Protein AF-A0A8S8YSS6-F1 (afdb_monomer_lite)

Foldseek 3Di:
DPPPDDLVVVCVVVVHPDDDDDDPVNVVVVVCDDDDDPDPDDPPCVPPVDGPVDPDDPVNVVVVVVVVVVVVVVVVVD

Radius of gyration: 18.1 Å; chains: 1; bounding box: 53×28×38 Å

Secondary structure (DSSP, 8-state):
--TT--HHHHHHHHT-S------HHHHHHHHH-TTT--------HHHH---TTS---HHHHHHHHHHHHHHHHHHHT-

pLDDT: mean 86.71, std 11.78, range [48.81, 97.19]

Sequence (78 aa):
MAYGKTNDEICQAIGADW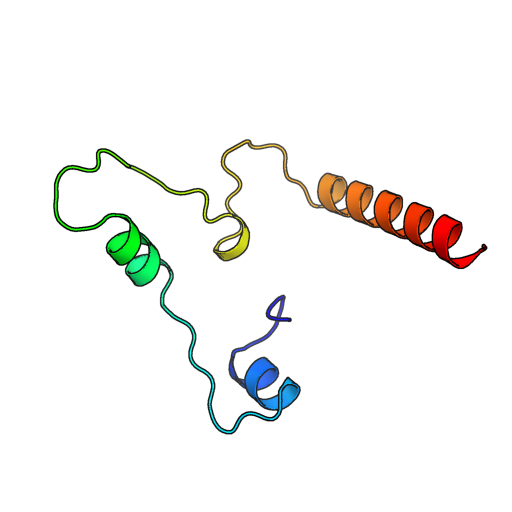LIYQDLGDLVDACTGTSGSQIEEFDCSCFNGIYVTGGITEEYLSRISRTRSDSGKEQASV

Structure (mmCIF, N/CA/C/O backbone):
data_AF-A0A8S8YSS6-F1
#
_entry.id   AF-A0A8S8YSS6-F1
#
loop_
_atom_site.group_PDB
_atom_site.id
_atom_site.type_symbol
_atom_site.label_atom_id
_atom_site.label_alt_id
_atom_site.label_comp_id
_atom_site.label_asym_id
_atom_site.label_entity_id
_atom_site.label_seq_id
_atom_site.pdbx_PDB_ins_code
_atom_site.Cartn_x
_atom_site.Cartn_y
_atom_site.Cartn_z
_atom_site.occupancy
_atom_site.B_iso_or_equiv
_atom_site.auth_seq_id
_atom_site.auth_comp_id
_atom_site.auth_asym_id
_atom_site.auth_atom_id
_atom_site.pdbx_PDB_model_num
ATOM 1 N N . MET A 1 1 ? -8.840 -1.792 -2.202 1.00 76.25 1 MET A N 1
ATOM 2 C CA . MET A 1 1 ? -8.863 -2.678 -3.388 1.00 76.25 1 MET A CA 1
ATOM 3 C C . MET A 1 1 ? -7.826 -3.791 -3.293 1.00 76.25 1 MET A C 1
ATOM 5 O O . MET A 1 1 ? -8.235 -4.926 -3.466 1.00 76.25 1 MET A O 1
ATOM 9 N N . ALA A 1 2 ? -6.556 -3.498 -2.973 1.00 91.00 2 ALA A N 1
ATOM 10 C CA . ALA A 1 2 ? -5.473 -4.494 -2.929 1.00 91.00 2 ALA A CA 1
ATOM 11 C C . ALA A 1 2 ? -5.359 -5.331 -1.634 1.00 91.00 2 ALA A C 1
ATOM 13 O O . ALA A 1 2 ? -4.652 -6.331 -1.611 1.00 91.00 2 ALA A O 1
ATOM 14 N N . TYR A 1 3 ? -6.045 -4.945 -0.552 1.00 92.19 3 TYR A N 1
ATOM 15 C CA . TYR A 1 3 ? -5.980 -5.671 0.721 1.00 92.19 3 TYR A CA 1
ATOM 16 C C . TYR A 1 3 ? -6.395 -7.140 0.563 1.00 92.19 3 TYR A C 1
ATOM 18 O O . TYR A 1 3 ? -7.504 -7.415 0.098 1.00 92.19 3 TYR A O 1
ATOM 26 N N . GLY A 1 4 ? -5.507 -8.053 0.969 1.00 92.88 4 GLY A N 1
ATOM 27 C CA . GLY A 1 4 ? -5.737 -9.498 0.937 1.00 92.88 4 GLY A CA 1
ATOM 28 C C . GLY A 1 4 ? -5.870 -10.089 -0.467 1.00 92.88 4 GLY A C 1
ATOM 29 O O . GLY A 1 4 ? -6.433 -11.171 -0.595 1.00 92.88 4 GLY A O 1
ATOM 30 N N . LYS A 1 5 ? -5.410 -9.380 -1.505 1.00 96.00 5 LYS A N 1
ATOM 31 C CA . LYS A 1 5 ? -5.515 -9.816 -2.899 1.00 96.00 5 LYS A CA 1
ATOM 32 C C . LYS A 1 5 ? -4.164 -9.843 -3.589 1.00 96.00 5 LYS A C 1
ATOM 34 O O . LYS A 1 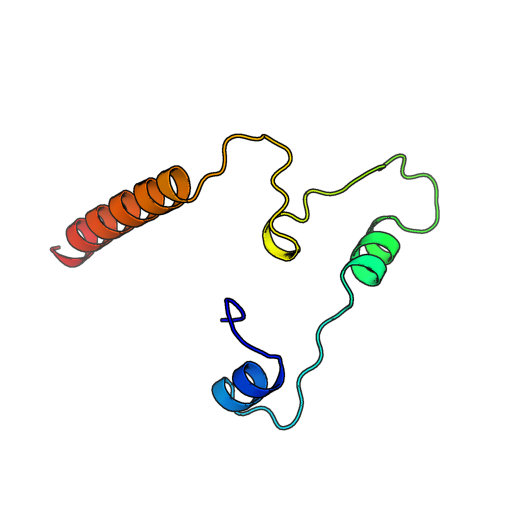5 ? -3.289 -9.022 -3.328 1.00 96.00 5 LYS A O 1
ATOM 39 N N . THR A 1 6 ? -4.044 -10.773 -4.516 1.00 96.31 6 THR A N 1
ATOM 40 C CA . THR A 1 6 ? -2.954 -10.865 -5.482 1.00 96.31 6 THR A CA 1
ATOM 41 C C . THR A 1 6 ? -3.141 -9.855 -6.618 1.00 96.31 6 THR A C 1
ATOM 43 O O . THR A 1 6 ? -4.239 -9.343 -6.848 1.00 96.31 6 THR A O 1
ATOM 46 N N . ASN A 1 7 ? -2.066 -9.577 -7.360 1.00 94.75 7 ASN A N 1
ATOM 47 C CA . ASN A 1 7 ? -2.107 -8.686 -8.523 1.00 94.75 7 ASN A CA 1
ATOM 48 C C . ASN A 1 7 ? -3.132 -9.152 -9.576 1.00 94.75 7 ASN A C 1
ATOM 50 O O . ASN A 1 7 ? -3.880 -8.333 -10.104 1.00 94.75 7 ASN A O 1
ATOM 54 N N . ASP A 1 8 ? -3.221 -10.463 -9.813 1.00 96.31 8 ASP A N 1
ATOM 55 C CA . ASP A 1 8 ? -4.140 -11.056 -10.792 1.00 96.31 8 ASP A CA 1
ATOM 56 C C . ASP A 1 8 ? -5.607 -10.869 -10.387 1.00 96.31 8 ASP A C 1
ATOM 58 O O . ASP A 1 8 ? -6.429 -10.445 -11.201 1.00 96.31 8 ASP A O 1
ATOM 62 N N . GLU A 1 9 ? -5.939 -11.097 -9.110 1.00 97.00 9 GLU A N 1
ATOM 63 C CA . GLU A 1 9 ? -7.291 -10.863 -8.583 1.00 97.00 9 GLU A CA 1
ATOM 64 C C . GLU A 1 9 ? -7.704 -9.393 -8.705 1.00 97.00 9 GLU A C 1
ATOM 66 O O . GLU A 1 9 ? -8.872 -9.088 -8.955 1.00 97.00 9 GLU A O 1
ATOM 71 N N . ILE A 1 10 ? -6.757 -8.467 -8.532 1.00 96.88 10 ILE A N 1
ATOM 72 C CA . ILE A 1 10 ? -7.012 -7.035 -8.704 1.00 96.88 10 ILE A CA 1
ATOM 73 C C . ILE A 1 10 ? -7.208 -6.709 -10.186 1.00 96.88 10 ILE A C 1
ATOM 75 O O . ILE A 1 10 ? -8.189 -6.046 -10.518 1.00 96.88 10 ILE A O 1
ATOM 79 N N . CYS A 1 11 ? -6.324 -7.194 -11.062 1.00 97.19 11 CYS A N 1
ATOM 80 C CA . CYS A 1 11 ? -6.385 -6.991 -12.510 1.00 97.19 11 CYS A CA 1
ATOM 81 C C . CYS A 1 11 ? -7.734 -7.449 -13.077 1.00 97.19 11 CYS A C 1
ATOM 83 O O . CYS A 1 11 ? -8.416 -6.694 -13.774 1.00 97.19 11 CYS A O 1
ATOM 85 N N . GLN A 1 12 ? -8.173 -8.648 -12.684 1.00 96.94 12 GLN A N 1
ATOM 86 C CA . GLN A 1 12 ? -9.468 -9.190 -13.072 1.00 96.94 12 GLN A CA 1
ATOM 87 C C . GLN A 1 12 ? -10.629 -8.362 -12.506 1.00 96.94 12 GLN A C 1
ATOM 89 O O . GLN A 1 12 ? -11.581 -8.071 -13.228 1.00 96.94 12 GLN A O 1
ATOM 94 N N . ALA A 1 13 ? -10.558 -7.949 -11.235 1.00 96.25 13 ALA A N 1
ATOM 95 C CA . ALA A 1 13 ? -11.624 -7.174 -10.599 1.00 96.25 13 ALA A CA 1
ATOM 96 C C . ALA A 1 13 ? -11.842 -5.794 -11.240 1.00 96.25 13 ALA A C 1
ATOM 98 O O . ALA A 1 13 ? -12.960 -5.282 -11.196 1.00 96.25 13 ALA A O 1
ATOM 99 N N . ILE A 1 14 ? -10.798 -5.192 -11.818 1.00 96.25 14 ILE A N 1
ATOM 100 C CA . ILE A 1 14 ? -10.894 -3.904 -12.523 1.00 96.25 14 ILE A CA 1
ATOM 101 C C . ILE A 1 14 ? -11.109 -4.054 -14.036 1.00 96.25 14 ILE A C 1
ATOM 103 O O . ILE A 1 14 ? -11.319 -3.050 -14.710 1.00 96.25 14 ILE A O 1
ATOM 107 N N . GLY A 1 15 ? -11.076 -5.282 -14.568 1.00 96.31 15 GLY A N 1
ATOM 108 C CA . GLY A 1 15 ? -11.253 -5.562 -15.996 1.00 96.31 15 GLY A CA 1
ATOM 109 C C . GLY A 1 15 ? -10.085 -5.103 -16.872 1.00 96.31 15 GLY A C 1
ATOM 110 O O . GLY A 1 15 ? -10.304 -4.749 -18.027 1.00 96.31 15 GLY A O 1
ATOM 111 N N . ALA A 1 16 ? -8.868 -5.063 -16.325 1.00 97.06 16 ALA A N 1
ATOM 112 C CA . ALA A 1 16 ? -7.672 -4.699 -17.078 1.00 97.06 16 ALA A CA 1
ATOM 113 C C . ALA A 1 16 ? -7.037 -5.933 -17.735 1.00 97.06 16 ALA A C 1
ATOM 115 O O . ALA A 1 16 ? -7.024 -7.015 -17.148 1.00 97.06 16 ALA A O 1
ATOM 116 N N . ASP A 1 17 ? -6.455 -5.748 -18.922 1.00 96.69 17 ASP A N 1
ATOM 117 C CA . ASP A 1 17 ? -5.664 -6.784 -19.601 1.00 96.69 17 ASP A CA 1
ATOM 118 C C . ASP A 1 17 ? -4.315 -7.028 -18.910 1.00 96.69 17 ASP A C 1
ATOM 120 O O . ASP A 1 17 ? -3.769 -8.129 -18.955 1.00 96.69 17 ASP A O 1
ATOM 124 N N . TRP A 1 18 ? -3.765 -5.991 -18.270 1.00 96.06 18 TRP A N 1
ATOM 125 C CA . TRP A 1 18 ? -2.521 -6.074 -17.520 1.00 96.06 18 TRP A CA 1
ATOM 126 C C . TRP A 1 18 ? -2.470 -5.029 -16.402 1.00 96.06 18 TRP A C 1
ATOM 128 O O . TRP A 1 18 ? -2.968 -3.911 -16.551 1.00 96.06 18 TRP A O 1
ATOM 138 N N . LEU A 1 19 ? -1.837 -5.397 -15.288 1.00 96.69 19 LEU A N 1
ATOM 139 C CA . LEU A 1 19 ? -1.641 -4.555 -14.114 1.00 96.69 19 LEU A CA 1
ATOM 140 C C . LEU A 1 19 ? -0.209 -4.715 -13.607 1.00 96.69 19 LEU A C 1
ATOM 142 O O . LEU A 1 19 ? 0.277 -5.835 -13.439 1.00 96.69 19 LEU A O 1
ATOM 146 N N . ILE A 1 20 ? 0.437 -3.589 -13.321 1.00 96.06 20 ILE A N 1
ATOM 147 C CA . ILE A 1 20 ? 1.757 -3.525 -12.700 1.00 96.06 20 ILE A CA 1
ATOM 148 C C . ILE A 1 20 ? 1.718 -2.549 -11.524 1.00 96.06 20 ILE A C 1
ATOM 150 O O . ILE A 1 20 ? 1.107 -1.482 -11.610 1.00 96.06 20 ILE A O 1
ATOM 154 N N . TYR A 1 21 ? 2.386 -2.921 -10.436 1.00 95.88 21 TYR A N 1
ATOM 155 C CA . TYR A 1 21 ? 2.687 -2.038 -9.315 1.00 95.88 21 TYR A CA 1
ATOM 156 C C . TYR A 1 21 ? 4.173 -1.680 -9.340 1.00 95.88 21 TYR A C 1
ATOM 158 O O . TYR A 1 21 ? 5.002 -2.511 -9.706 1.00 95.88 21 TYR A O 1
ATOM 166 N N . GLN A 1 22 ? 4.499 -0.448 -8.951 1.00 96.25 22 GLN A N 1
ATOM 167 C CA . GLN A 1 22 ? 5.881 -0.049 -8.687 1.00 96.25 22 GLN A CA 1
ATOM 168 C C . GLN A 1 22 ? 6.390 -0.760 -7.427 1.00 96.25 22 GLN A C 1
ATOM 170 O O . GLN A 1 22 ? 5.622 -0.949 -6.479 1.00 96.25 22 GLN A O 1
ATOM 175 N N . ASP A 1 23 ? 7.671 -1.127 -7.407 1.00 95.56 23 ASP A N 1
ATOM 176 C CA . ASP A 1 23 ? 8.308 -1.633 -6.195 1.00 95.56 23 ASP A CA 1
ATOM 177 C C . ASP A 1 23 ? 8.426 -0.525 -5.135 1.00 95.56 23 ASP A C 1
ATOM 179 O O . ASP A 1 23 ? 8.667 0.644 -5.449 1.00 95.56 23 ASP A O 1
ATOM 183 N N . LEU A 1 24 ? 8.234 -0.880 -3.863 1.00 94.25 24 LEU A N 1
ATOM 184 C CA . LEU A 1 24 ? 8.301 0.097 -2.776 1.00 94.25 24 LEU A CA 1
ATOM 185 C C . LEU A 1 24 ? 9.717 0.671 -2.611 1.00 94.25 24 LEU A C 1
ATOM 187 O O . LEU A 1 24 ? 9.847 1.854 -2.311 1.00 94.25 24 LEU A O 1
ATOM 191 N N . GLY A 1 25 ? 10.758 -0.135 -2.825 1.00 92.12 25 GLY A N 1
ATOM 192 C CA . GLY A 1 25 ? 12.149 0.314 -2.816 1.00 92.12 25 GLY A CA 1
ATOM 193 C C . GLY A 1 25 ? 12.418 1.305 -3.941 1.00 92.12 25 GLY A C 1
ATOM 194 O O . GLY A 1 25 ? 12.907 2.399 -3.678 1.00 92.12 25 GLY A O 1
ATOM 195 N N . ASP A 1 26 ? 11.973 0.992 -5.161 1.00 93.06 26 ASP A N 1
ATOM 196 C CA . ASP A 1 26 ? 12.087 1.909 -6.304 1.00 93.06 26 ASP A CA 1
ATOM 197 C C . ASP A 1 26 ? 11.358 3.238 -6.052 1.00 93.06 26 ASP A C 1
ATOM 199 O O . ASP A 1 26 ? 11.820 4.300 -6.474 1.00 93.06 26 ASP A O 1
ATOM 203 N N . LEU A 1 27 ? 10.206 3.203 -5.370 1.00 93.12 27 LEU A N 1
ATOM 204 C CA . LEU A 1 27 ? 9.479 4.409 -4.974 1.00 93.12 27 LEU A CA 1
ATOM 205 C C . LEU A 1 27 ? 10.273 5.233 -3.951 1.00 93.12 27 LEU A C 1
ATOM 207 O O . LEU A 1 27 ? 10.391 6.448 -4.113 1.00 93.12 27 LEU A O 1
ATOM 211 N N . VAL A 1 28 ? 10.828 4.588 -2.921 1.00 91.00 28 VAL A N 1
ATOM 212 C CA . VAL A 1 28 ? 11.664 5.249 -1.907 1.00 91.00 28 VAL A CA 1
ATOM 213 C C . VAL A 1 28 ? 12.899 5.869 -2.554 1.00 91.00 28 VAL A C 1
ATOM 215 O O . VAL A 1 28 ? 13.172 7.045 -2.320 1.00 91.00 28 VAL A O 1
ATOM 218 N N . ASP A 1 29 ? 13.601 5.139 -3.415 1.00 89.94 29 ASP A N 1
ATOM 219 C CA . ASP A 1 29 ? 14.790 5.627 -4.118 1.00 89.94 29 ASP A CA 1
ATOM 220 C C . ASP A 1 29 ? 14.454 6.816 -5.029 1.00 89.94 29 ASP A C 1
ATOM 222 O O . ASP A 1 29 ?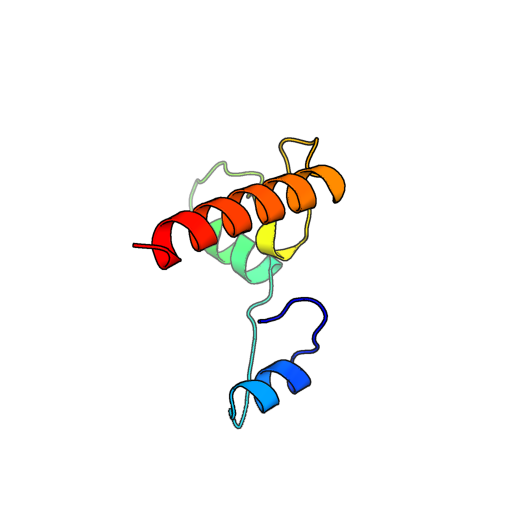 15.146 7.842 -5.013 1.00 89.94 29 ASP A O 1
ATOM 226 N N . ALA A 1 30 ? 13.344 6.728 -5.771 1.00 89.50 30 ALA A N 1
ATOM 227 C CA . ALA A 1 30 ? 12.862 7.810 -6.625 1.00 89.50 30 ALA A CA 1
ATOM 228 C C . ALA A 1 30 ? 12.512 9.077 -5.825 1.00 89.50 30 ALA A C 1
ATOM 230 O O . ALA A 1 30 ? 12.827 10.186 -6.262 1.00 89.50 30 ALA A O 1
ATOM 231 N N . CYS A 1 31 ? 11.886 8.926 -4.653 1.00 87.56 31 CYS A N 1
ATOM 232 C CA . CYS A 1 31 ? 11.573 10.035 -3.749 1.00 87.56 31 CYS A CA 1
ATOM 233 C C . CYS A 1 31 ? 12.808 10.593 -3.033 1.00 87.56 31 CYS A C 1
ATOM 235 O O . CYS A 1 31 ? 12.854 11.788 -2.743 1.00 87.56 31 CYS A O 1
ATOM 237 N N . THR A 1 32 ? 13.798 9.747 -2.749 1.00 86.12 32 THR A N 1
ATOM 238 C CA . THR A 1 32 ? 15.026 10.141 -2.049 1.00 86.12 32 THR A CA 1
ATOM 239 C C . THR A 1 32 ? 15.887 11.041 -2.926 1.00 86.12 32 THR A C 1
ATOM 241 O O . THR A 1 32 ? 16.418 12.025 -2.421 1.00 86.12 32 THR A O 1
ATOM 244 N N . GLY A 1 33 ? 15.932 10.772 -4.238 1.00 71.44 33 GLY A N 1
ATOM 245 C CA . GLY A 1 33 ? 16.313 11.739 -5.265 1.00 71.44 33 GLY A CA 1
ATOM 246 C C . GLY A 1 33 ? 17.761 12.247 -5.215 1.00 71.44 33 GLY A C 1
ATOM 247 O O . GLY A 1 33 ? 18.253 12.831 -4.256 1.00 71.44 33 GLY A O 1
ATOM 248 N N . THR A 1 34 ? 18.448 12.100 -6.341 1.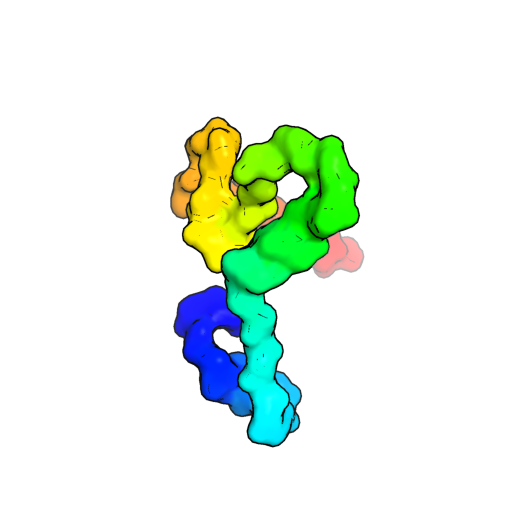00 60.12 34 THR A N 1
ATOM 249 C CA . THR A 1 34 ? 19.752 12.691 -6.655 1.00 60.12 34 THR A CA 1
ATOM 250 C C . THR A 1 34 ? 19.848 14.166 -6.213 1.00 60.12 34 THR A C 1
ATOM 252 O O . THR A 1 34 ? 19.280 15.033 -6.872 1.00 60.12 34 THR A O 1
ATOM 255 N N . SER A 1 35 ? 20.634 14.447 -5.161 1.00 56.62 35 SER A N 1
ATOM 256 C CA . SER A 1 35 ? 21.109 15.763 -4.653 1.00 56.62 35 SER A CA 1
ATOM 257 C C . SER A 1 35 ? 20.554 16.188 -3.282 1.00 56.62 35 SER A C 1
ATOM 259 O O . SER A 1 35 ? 19.597 16.948 -3.179 1.00 56.62 35 SER A O 1
ATOM 261 N N . GLY A 1 36 ? 21.265 15.808 -2.217 1.00 57.50 36 GLY A N 1
ATOM 262 C CA . GLY A 1 36 ? 21.347 16.606 -0.984 1.00 57.50 36 GLY A CA 1
ATOM 263 C C . GLY A 1 36 ? 20.187 16.513 0.009 1.00 57.50 36 GLY A C 1
ATOM 264 O O . GLY A 1 36 ? 20.221 17.228 1.009 1.00 57.50 36 GLY A O 1
ATOM 265 N N . SER A 1 37 ? 19.193 15.653 -0.217 1.00 65.44 37 SER A N 1
ATOM 266 C CA . SER A 1 37 ? 18.147 15.405 0.778 1.00 65.44 37 SER A CA 1
ATOM 267 C C . SER A 1 37 ? 18.692 14.523 1.911 1.00 65.44 37 SER A C 1
ATOM 269 O O . SER A 1 37 ? 19.251 13.463 1.649 1.00 65.44 37 SER A O 1
ATOM 271 N N . GLN A 1 38 ? 18.558 14.957 3.169 1.00 78.81 38 GLN A N 1
ATOM 272 C CA . GLN A 1 38 ? 18.960 14.186 4.363 1.00 78.81 38 GLN A 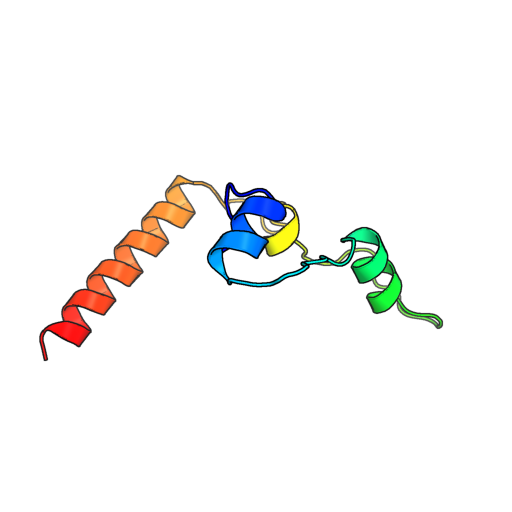CA 1
ATOM 273 C C . GLN A 1 38 ? 17.819 13.300 4.898 1.00 78.81 38 GLN A C 1
ATOM 275 O O . GLN A 1 38 ? 17.719 13.074 6.101 1.00 78.81 38 GLN A O 1
ATOM 280 N N . ILE A 1 39 ? 16.902 12.869 4.031 1.00 82.62 39 ILE A N 1
ATOM 281 C CA . ILE A 1 39 ? 15.777 12.027 4.444 1.00 82.62 39 ILE A CA 1
ATOM 282 C C . ILE A 1 39 ? 16.289 10.595 4.606 1.00 82.62 39 ILE A C 1
ATOM 284 O O . ILE A 1 39 ? 16.751 9.997 3.640 1.00 82.62 39 ILE A O 1
ATOM 288 N N . GLU A 1 40 ? 16.216 10.070 5.829 1.00 80.50 40 GLU A N 1
ATOM 289 C CA . GLU A 1 40 ? 16.658 8.708 6.154 1.00 80.50 40 GLU A CA 1
ATOM 290 C C . GLU A 1 40 ? 15.548 7.674 5.921 1.00 80.50 40 GLU A C 1
ATOM 292 O O . GLU A 1 40 ? 15.819 6.590 5.413 1.00 80.50 40 GLU A O 1
ATOM 297 N N . GLU A 1 41 ? 14.295 8.011 6.247 1.00 86.31 41 GLU A N 1
ATOM 298 C CA . GLU A 1 41 ? 13.150 7.101 6.140 1.00 86.31 41 GLU A CA 1
ATOM 299 C C . GLU A 1 41 ? 11.850 7.849 5.802 1.00 86.31 41 GLU A C 1
ATOM 301 O O . GLU A 1 41 ? 11.678 9.029 6.122 1.00 86.31 41 GLU A O 1
ATOM 306 N N . PHE A 1 42 ? 10.910 7.132 5.181 1.00 90.44 42 PHE A N 1
ATOM 307 C CA . PHE A 1 42 ? 9.558 7.605 4.882 1.00 90.44 42 PHE A CA 1
ATOM 308 C C . PHE A 1 42 ? 8.524 6.806 5.678 1.00 90.44 42 PHE A C 1
ATOM 310 O O . PHE A 1 42 ? 8.683 5.604 5.900 1.00 90.44 42 PHE A O 1
ATOM 317 N N . ASP A 1 43 ? 7.412 7.449 6.043 1.00 92.88 43 ASP A N 1
ATOM 318 C CA . ASP A 1 43 ? 6.230 6.709 6.484 1.00 92.88 43 ASP A CA 1
ATOM 319 C C . ASP A 1 43 ? 5.597 6.010 5.271 1.00 92.88 43 ASP A C 1
ATOM 321 O O . ASP A 1 43 ? 4.914 6.627 4.452 1.00 92.88 43 ASP A O 1
ATOM 325 N N . CYS A 1 44 ? 5.856 4.707 5.165 1.00 94.44 44 CYS A N 1
ATOM 326 C CA . CYS A 1 44 ? 5.302 3.824 4.139 1.00 94.44 44 CYS A CA 1
ATOM 327 C C . CYS A 1 44 ? 4.213 2.899 4.704 1.00 94.44 44 CYS A C 1
ATOM 329 O O . CYS A 1 44 ? 3.943 1.839 4.131 1.00 94.44 44 CYS A O 1
ATOM 331 N N . SER A 1 45 ? 3.581 3.281 5.820 1.00 93.94 45 SER A N 1
ATOM 332 C CA . SER A 1 45 ? 2.685 2.414 6.597 1.00 93.94 45 SER A CA 1
ATOM 333 C C . SER A 1 45 ? 1.501 1.870 5.792 1.00 93.94 45 SER A C 1
ATOM 335 O O . SER A 1 45 ? 1.070 0.738 6.000 1.00 93.94 45 SER A O 1
ATOM 337 N N . CYS A 1 46 ? 1.001 2.627 4.813 1.00 92.38 46 CYS A N 1
ATOM 338 C CA . CYS A 1 46 ? -0.075 2.183 3.925 1.00 92.38 46 CYS A CA 1
ATOM 339 C C . CYS A 1 46 ? 0.354 1.119 2.896 1.00 92.38 46 CYS A C 1
ATOM 341 O O . CYS A 1 46 ? -0.516 0.449 2.337 1.00 92.38 46 CYS A O 1
ATOM 343 N N . PHE A 1 47 ? 1.659 0.949 2.662 1.00 94.06 47 PHE A N 1
ATOM 344 C CA . PHE A 1 47 ? 2.224 -0.048 1.748 1.00 94.06 47 PHE A CA 1
ATOM 345 C C . PHE A 1 47 ? 2.743 -1.282 2.490 1.00 94.06 47 PHE A C 1
ATOM 347 O O . PHE A 1 47 ? 2.486 -2.403 2.060 1.00 94.06 47 PHE A O 1
ATOM 354 N N . ASN A 1 48 ? 3.463 -1.086 3.599 1.00 92.50 48 ASN A N 1
ATOM 355 C CA . ASN A 1 48 ? 4.161 -2.161 4.316 1.00 92.50 48 ASN A CA 1
ATOM 356 C C . ASN A 1 48 ? 3.551 -2.512 5.688 1.00 92.50 48 ASN A C 1
ATOM 358 O O . ASN A 1 48 ? 3.989 -3.473 6.317 1.00 92.50 48 ASN A O 1
ATOM 362 N N . GLY A 1 49 ? 2.560 -1.753 6.166 1.00 90.44 49 GLY A N 1
ATOM 363 C CA . GLY A 1 49 ? 1.932 -1.957 7.475 1.00 90.44 49 GLY A CA 1
ATOM 364 C C . GLY A 1 49 ? 2.779 -1.524 8.679 1.00 90.44 49 GLY A C 1
ATOM 365 O O . GLY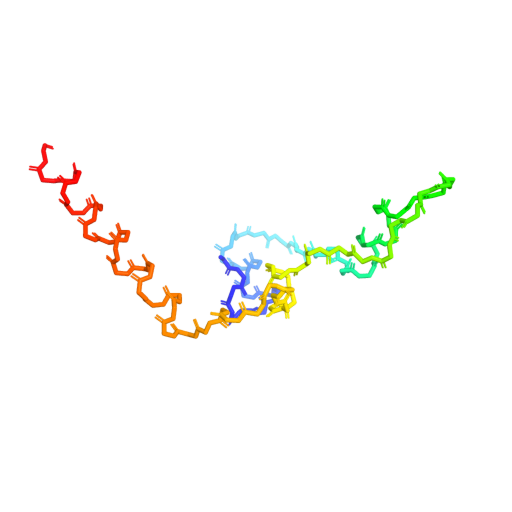 A 1 49 ? 2.382 -1.775 9.816 1.00 90.44 49 GLY A O 1
ATOM 366 N N . ILE A 1 50 ? 3.932 -0.884 8.467 1.00 90.81 50 ILE A N 1
ATOM 367 C CA . ILE A 1 50 ? 4.837 -0.431 9.530 1.00 90.81 50 ILE A CA 1
ATOM 368 C C . ILE A 1 50 ? 4.480 1.008 9.908 1.00 90.81 50 ILE A C 1
ATOM 370 O O . ILE A 1 50 ? 4.806 1.951 9.194 1.00 90.81 50 ILE A O 1
ATOM 374 N N . TYR A 1 51 ? 3.805 1.178 11.045 1.00 91.62 51 TYR A N 1
ATOM 375 C CA . TYR A 1 51 ? 3.400 2.486 11.568 1.00 91.62 51 TYR A CA 1
ATOM 376 C C . TYR A 1 51 ? 4.447 3.051 12.537 1.00 91.62 51 TYR A C 1
ATOM 378 O O . TYR A 1 51 ? 4.619 2.527 13.640 1.00 91.62 51 TYR A O 1
ATOM 386 N N . VAL A 1 52 ? 5.103 4.153 12.160 1.00 90.56 52 VAL A N 1
ATOM 387 C CA . VAL A 1 52 ? 6.244 4.730 12.905 1.00 90.56 52 VAL A CA 1
ATOM 388 C C . VAL A 1 52 ? 5.877 5.286 14.285 1.00 90.56 52 VAL A C 1
ATOM 390 O O . VAL A 1 52 ? 6.713 5.344 15.181 1.00 90.56 52 VAL A O 1
ATOM 393 N N . THR A 1 53 ? 4.620 5.685 14.486 1.00 88.38 53 THR A N 1
ATOM 394 C CA . THR A 1 53 ? 4.143 6.281 15.744 1.00 88.38 53 THR A CA 1
ATOM 395 C C . THR A 1 53 ? 3.923 5.260 16.859 1.00 88.38 53 THR A C 1
ATOM 397 O O . THR A 1 53 ? 3.824 5.644 18.026 1.00 88.38 53 THR A O 1
ATOM 400 N N . GLY A 1 54 ? 3.843 3.968 16.520 1.00 80.62 54 GLY A N 1
ATOM 401 C CA . GLY A 1 54 ? 3.421 2.921 17.444 1.00 80.62 54 GLY A CA 1
ATOM 402 C C . GLY A 1 54 ? 1.949 3.049 17.869 1.00 80.62 54 GLY A C 1
ATOM 403 O O . GLY A 1 54 ? 1.297 4.078 17.707 1.00 80.62 54 GLY A O 1
ATOM 404 N N . GLY A 1 55 ? 1.381 1.967 18.406 1.00 84.75 55 GLY A N 1
ATOM 405 C CA . GLY A 1 55 ? 0.010 1.977 18.941 1.00 84.75 55 GLY A CA 1
ATOM 406 C C . GLY A 1 55 ? -1.109 1.855 17.902 1.00 84.75 55 GLY A C 1
ATOM 407 O O . GLY A 1 55 ? -2.284 1.944 18.261 1.00 84.75 55 GLY A O 1
ATOM 408 N N . ILE A 1 56 ? -0.772 1.606 16.636 1.00 91.12 56 ILE A N 1
ATOM 409 C CA . ILE A 1 56 ? -1.750 1.174 15.639 1.00 91.12 56 ILE A CA 1
ATOM 410 C C . ILE A 1 56 ? -1.955 -0.330 15.803 1.00 91.12 56 ILE A C 1
ATOM 412 O O . ILE A 1 56 ? -1.086 -1.131 15.469 1.00 91.12 56 ILE A O 1
ATOM 416 N N . THR A 1 57 ? -3.101 -0.698 16.370 1.00 90.06 57 THR A N 1
ATOM 417 C CA . THR A 1 57 ? -3.527 -2.088 16.554 1.00 90.06 57 THR A CA 1
ATOM 418 C C . THR A 1 57 ? -4.818 -2.357 15.791 1.00 90.06 57 THR A C 1
ATOM 420 O O . THR A 1 57 ? -5.529 -1.428 15.392 1.00 90.06 57 THR A O 1
ATOM 423 N N . GLU A 1 58 ? -5.161 -3.632 15.626 1.00 88.56 58 GLU A N 1
ATOM 424 C CA . GLU A 1 58 ? -6.428 -4.027 15.009 1.00 88.56 58 GLU A CA 1
ATOM 425 C C . GLU A 1 58 ? -7.631 -3.473 15.791 1.00 88.56 58 GLU A C 1
ATOM 427 O O . GLU A 1 58 ? -8.616 -3.019 15.209 1.00 88.56 58 GLU A O 1
ATOM 432 N N . GLU A 1 59 ? -7.536 -3.418 17.123 1.00 92.06 59 GLU A N 1
ATOM 433 C CA . GLU A 1 59 ? -8.565 -2.833 17.985 1.00 92.06 59 GLU A CA 1
ATOM 434 C C . GLU A 1 59 ? -8.714 -1.328 17.741 1.00 92.06 59 GLU A C 1
ATOM 436 O O . GLU A 1 59 ? -9.836 -0.812 17.689 1.00 92.06 59 GLU A O 1
ATOM 441 N N . TYR A 1 60 ? -7.595 -0.617 17.564 1.00 91.75 60 TYR A N 1
ATOM 442 C CA . TYR A 1 60 ? -7.604 0.807 17.240 1.00 91.75 60 TYR A CA 1
ATOM 443 C C . TYR A 1 60 ? -8.277 1.065 15.884 1.00 91.75 60 TYR A C 1
ATOM 445 O O . TYR A 1 60 ? -9.197 1.887 15.804 1.00 91.75 60 TYR A O 1
ATOM 453 N N . LEU A 1 61 ? -7.886 0.324 14.841 1.00 90.94 61 LEU A N 1
ATOM 454 C CA . LEU A 1 61 ? -8.475 0.437 13.502 1.00 90.94 61 LEU A CA 1
ATOM 455 C C . LEU A 1 61 ? -9.966 0.057 13.503 1.00 90.94 61 LEU A C 1
ATOM 457 O O . LEU A 1 61 ? -10.795 0.771 12.929 1.00 90.94 61 LEU A O 1
ATOM 461 N N . SER A 1 62 ? -10.334 -0.997 14.234 1.00 90.62 62 SER A N 1
ATOM 462 C CA . SER A 1 62 ? -11.723 -1.421 14.437 1.00 90.62 62 SER A CA 1
ATOM 463 C C . SER A 1 62 ? -12.571 -0.335 15.097 1.00 90.62 62 SER A C 1
ATOM 465 O O . SER A 1 62 ? -13.710 -0.099 14.683 1.00 90.62 62 SER A O 1
ATOM 467 N N . ARG A 1 63 ? -12.032 0.363 16.105 1.00 92.44 63 ARG A N 1
ATOM 468 C CA . ARG A 1 63 ? -12.726 1.478 16.763 1.00 92.44 63 ARG A CA 1
ATOM 469 C C . ARG A 1 63 ? -13.012 2.609 15.778 1.00 92.44 63 ARG A C 1
ATOM 471 O O . ARG A 1 63 ? -14.143 3.085 15.727 1.00 92.44 63 ARG A O 1
ATOM 478 N N . ILE A 1 64 ? -12.021 2.997 14.971 1.00 92.00 64 ILE A N 1
ATOM 479 C CA . ILE A 1 64 ? -12.188 4.042 13.947 1.00 92.00 64 ILE A CA 1
ATOM 480 C C . ILE A 1 64 ? -13.256 3.637 12.927 1.00 92.00 64 ILE A C 1
ATOM 482 O O . ILE A 1 64 ? -14.111 4.450 12.573 1.00 92.00 64 ILE A O 1
ATOM 486 N N . SER A 1 65 ? -13.228 2.385 12.466 1.00 88.44 65 SER A N 1
ATOM 487 C CA . SER A 1 65 ? -14.199 1.860 11.500 1.00 88.44 65 SER A CA 1
ATOM 488 C C . SER A 1 65 ? -15.642 1.952 12.015 1.00 88.44 65 SER A C 1
ATOM 490 O O . SER A 1 65 ? -16.538 2.401 11.291 1.00 88.44 65 SER A O 1
ATOM 492 N N . ARG A 1 66 ? -15.867 1.616 13.295 1.00 89.81 66 ARG A N 1
ATOM 493 C CA . ARG A 1 66 ? -17.182 1.755 13.945 1.00 89.81 66 ARG A CA 1
ATOM 494 C C . ARG A 1 66 ? -17.640 3.208 13.994 1.00 89.81 66 ARG A C 1
ATOM 496 O O . ARG A 1 66 ? -18.726 3.501 13.508 1.00 89.81 66 ARG A O 1
ATOM 503 N N . THR A 1 67 ? -16.790 4.121 14.470 1.00 90.44 67 THR A N 1
ATOM 504 C CA . THR A 1 67 ? -17.117 5.556 14.526 1.00 90.44 67 THR A CA 1
ATOM 505 C C . THR A 1 67 ? -17.510 6.103 13.153 1.00 90.44 67 THR A C 1
ATOM 507 O O . THR A 1 67 ? -18.519 6.789 13.031 1.00 90.44 67 THR A O 1
ATOM 510 N N . ARG A 1 68 ? -16.765 5.751 12.095 1.00 89.38 68 ARG A N 1
ATOM 511 C CA . ARG A 1 68 ? -17.091 6.168 10.720 1.00 89.38 68 ARG A CA 1
ATOM 512 C C . ARG A 1 68 ? -18.431 5.611 10.239 1.00 89.38 68 ARG A C 1
ATOM 514 O O . ARG A 1 68 ? -19.166 6.313 9.551 1.00 89.38 68 ARG A O 1
ATOM 521 N N . SER A 1 69 ? -18.733 4.359 10.579 1.00 84.75 69 SER A N 1
ATOM 522 C CA . SER A 1 69 ? -19.989 3.702 10.199 1.00 84.75 69 SER A CA 1
ATOM 523 C C . SER A 1 69 ? -21.196 4.367 10.857 1.00 84.75 69 SER A C 1
ATOM 525 O O . SER A 1 69 ? -22.219 4.555 10.202 1.00 84.75 69 SER A O 1
ATOM 527 N N . ASP A 1 70 ? -21.071 4.754 12.126 1.00 80.19 70 ASP A N 1
ATOM 528 C CA . ASP A 1 70 ? -22.140 5.428 12.863 1.00 80.19 70 ASP A CA 1
ATOM 529 C C . ASP A 1 70 ? -22.381 6.847 12.323 1.00 80.19 70 ASP A C 1
ATOM 531 O O . ASP A 1 70 ? -23.522 7.197 12.027 1.00 80.19 70 ASP A O 1
ATOM 535 N N . SER A 1 71 ? -21.320 7.613 12.034 1.00 78.81 71 SER A N 1
ATOM 536 C CA . SER A 1 71 ? -21.448 8.920 11.365 1.00 78.81 71 SER A CA 1
ATOM 537 C C . SER A 1 71 ? -22.060 8.819 9.962 1.00 78.81 71 SER A C 1
ATOM 539 O O . SER A 1 71 ? -22.829 9.686 9.551 1.00 78.81 71 SER A O 1
ATOM 541 N N . GLY A 1 72 ? -21.745 7.757 9.213 1.00 73.81 72 GLY A N 1
ATOM 542 C CA . GLY A 1 72 ? -22.343 7.511 7.899 1.00 73.81 72 GLY A CA 1
ATOM 543 C C . GLY A 1 72 ? -23.846 7.219 7.972 1.00 73.81 72 GLY A C 1
ATOM 544 O O . GLY A 1 72 ? -24.598 7.654 7.102 1.00 73.81 72 GLY A O 1
ATOM 545 N N . LYS A 1 73 ? -24.302 6.532 9.027 1.00 71.81 73 LYS A N 1
ATOM 546 C CA . LYS A 1 73 ? -25.732 6.281 9.277 1.00 71.81 73 LYS A CA 1
ATOM 547 C C . LYS A 1 73 ? -26.480 7.545 9.692 1.00 71.81 73 LYS A C 1
ATOM 549 O O . LYS A 1 73 ? -27.617 7.722 9.264 1.00 71.81 73 LYS A O 1
ATOM 554 N N . GLU A 1 74 ? -25.855 8.419 10.480 1.00 66.44 74 GLU A N 1
ATOM 555 C CA . GLU A 1 74 ? -26.428 9.725 10.828 1.00 66.44 74 GLU A CA 1
ATOM 556 C C . GLU A 1 74 ? -26.597 10.618 9.592 1.00 66.44 74 GLU A C 1
ATOM 558 O O . GLU A 1 74 ? -27.650 11.223 9.430 1.00 66.44 74 GLU A O 1
ATOM 563 N N . GLN A 1 75 ? -25.621 10.645 8.677 1.00 59.50 75 GLN A N 1
ATOM 564 C CA . GLN A 1 75 ? -25.730 11.409 7.425 1.00 59.50 75 GLN A CA 1
ATOM 565 C C . GLN A 1 75 ? -26.745 10.824 6.432 1.00 59.50 75 GLN A C 1
ATOM 567 O O . GLN A 1 75 ? -27.385 11.580 5.712 1.00 59.50 75 GLN A O 1
ATOM 572 N N . ALA A 1 76 ? -26.898 9.498 6.379 1.00 59.59 76 ALA A N 1
ATOM 573 C CA . ALA A 1 76 ? -27.854 8.832 5.489 1.00 59.59 76 ALA A CA 1
ATOM 574 C C . ALA A 1 76 ? -29.306 8.858 6.005 1.00 59.59 76 ALA A C 1
ATOM 576 O O . ALA A 1 76 ? -30.219 8.493 5.268 1.00 59.59 76 ALA A O 1
ATOM 577 N N . SER A 1 77 ? -29.515 9.248 7.266 1.00 55.75 77 SER A N 1
ATOM 578 C CA . SER A 1 77 ? -30.840 9.356 7.892 1.00 55.75 77 SER A CA 1
ATOM 579 C C . SER A 1 77 ? -31.423 10.779 7.826 1.00 55.75 77 SER A C 1
ATOM 581 O O . SER A 1 77 ? -32.369 11.074 8.557 1.00 55.75 77 SER A O 1
ATOM 583 N N . VAL A 1 78 ? -30.868 11.646 6.968 1.00 48.81 78 VAL A N 1
ATOM 584 C CA . VAL A 1 78 ? -31.346 13.014 6.683 1.00 48.81 78 VAL A CA 1
ATOM 585 C C . VAL A 1 78 ? -31.869 13.105 5.256 1.00 48.81 78 VAL A C 1
ATOM 587 O O . VAL A 1 78 ? -31.208 12.545 4.353 1.00 48.81 78 VAL A O 1
#